Protein AF-A0A2R6BVH9-F1 (afdb_monomer_lite)

Organism: NCBI:txid1978159

Secondary structure (DSSP, 8-state):
------HHHHHHHHHHHHHHHHHHHHHTTT-HHHHHHHHHHHHHHHHHGGG-HHHHHHHHTTTSSHHHHHHHHHHHIIIIIHHHHHHHHHHHT--PPPPP----

Structure (mmCIF, N/CA/C/O backbone):
data_AF-A0A2R6BVH9-F1
#
_entry.id   AF-A0A2R6BVH9-F1
#
loop_
_atom_site.group_PDB
_atom_site.id
_atom_site.type_symbol
_atom_site.label_atom_id
_atom_site.label_alt_id
_atom_site.label_comp_id
_atom_site.label_asym_id
_atom_site.label_entity_id
_atom_site.label_seq_id
_atom_site.pdbx_PDB_ins_code
_atom_site.Cartn_x
_atom_site.Cartn_y
_atom_site.Cartn_z
_atom_site.occupancy
_atom_site.B_iso_or_equiv
_atom_site.auth_seq_id
_atom_site.auth_comp_id
_atom_site.auth_asym_id
_atom_site.auth_atom_id
_atom_site.pdbx_PDB_model_num
ATOM 1 N N . MET A 1 1 ? 16.510 4.406 -17.782 1.00 36.31 1 MET A N 1
ATOM 2 C CA . MET A 1 1 ? 17.396 5.225 -16.925 1.00 36.31 1 MET A CA 1
ATOM 3 C C . MET A 1 1 ? 16.849 5.152 -15.510 1.00 36.31 1 MET A C 1
ATOM 5 O O . MET A 1 1 ? 15.832 5.778 -15.247 1.00 36.31 1 MET A O 1
ATOM 9 N N . TYR A 1 2 ? 17.465 4.363 -14.626 1.00 46.78 2 TYR A N 1
ATOM 10 C CA . TYR A 1 2 ? 17.117 4.351 -13.200 1.00 46.78 2 TYR A CA 1
ATOM 11 C C . TYR A 1 2 ? 17.648 5.642 -12.571 1.00 46.78 2 TYR A C 1
ATOM 13 O O . TYR A 1 2 ? 18.705 5.662 -11.947 1.00 46.78 2 TYR A O 1
ATOM 21 N N . SER A 1 3 ? 16.964 6.753 -12.846 1.00 47.19 3 SER A N 1
ATOM 22 C CA . SER A 1 3 ? 17.175 7.997 -12.119 1.00 47.19 3 SER A CA 1
ATOM 23 C C . SER A 1 3 ? 16.941 7.681 -10.649 1.00 47.19 3 SER A C 1
ATOM 25 O O . SER A 1 3 ? 15.897 7.122 -10.312 1.00 47.19 3 SER A O 1
ATOM 27 N N . LEU A 1 4 ? 17.938 7.965 -9.808 1.00 51.28 4 LEU A N 1
ATOM 28 C CA . LEU A 1 4 ? 17.847 7.896 -8.355 1.00 51.28 4 LEU A CA 1
ATOM 29 C C . LEU A 1 4 ? 16.534 8.557 -7.937 1.00 51.28 4 LEU A C 1
ATOM 31 O O . LEU A 1 4 ? 16.423 9.783 -7.946 1.00 51.28 4 LEU A O 1
ATOM 35 N N . ALA A 1 5 ? 15.524 7.740 -7.626 1.00 53.44 5 ALA A N 1
ATOM 36 C CA . ALA A 1 5 ? 14.282 8.237 -7.069 1.00 53.44 5 ALA A CA 1
ATOM 37 C C . ALA A 1 5 ? 14.665 9.135 -5.886 1.00 53.44 5 ALA A C 1
ATOM 39 O O . ALA A 1 5 ? 15.523 8.720 -5.095 1.00 53.44 5 ALA A O 1
ATOM 40 N N . PRO A 1 6 ? 14.114 10.360 -5.781 1.00 57.47 6 PRO A N 1
ATOM 41 C CA . PRO A 1 6 ? 14.502 11.299 -4.740 1.00 57.47 6 PRO A CA 1
ATOM 42 C C . PRO A 1 6 ? 14.539 10.562 -3.408 1.00 57.47 6 PRO A C 1
ATOM 44 O O . PRO A 1 6 ? 13.550 9.908 -3.068 1.00 57.47 6 PRO A O 1
ATOM 47 N N . LEU A 1 7 ? 15.663 10.628 -2.683 1.00 53.34 7 LEU A N 1
ATOM 48 C CA . LEU A 1 7 ? 15.887 9.817 -1.476 1.00 53.34 7 LEU A CA 1
ATOM 49 C C . LEU A 1 7 ? 14.685 9.898 -0.516 1.00 53.34 7 LEU A C 1
ATOM 51 O O . LEU A 1 7 ? 14.306 8.906 0.087 1.00 53.34 7 LEU A O 1
ATOM 55 N N . ILE A 1 8 ? 14.045 11.072 -0.479 1.00 50.97 8 ILE A N 1
ATOM 56 C CA . ILE A 1 8 ? 12.821 11.423 0.255 1.00 50.97 8 ILE A CA 1
ATOM 57 C C . ILE A 1 8 ? 11.615 10.525 -0.085 1.00 50.97 8 ILE A C 1
ATOM 59 O O . ILE A 1 8 ? 10.854 10.157 0.803 1.00 50.97 8 ILE A O 1
ATOM 63 N N . THR A 1 9 ? 11.414 10.164 -1.354 1.00 55.91 9 THR A N 1
ATOM 64 C CA . THR A 1 9 ? 10.290 9.309 -1.787 1.00 55.91 9 THR A CA 1
ATOM 65 C C . THR A 1 9 ? 10.506 7.844 -1.427 1.00 55.91 9 THR A C 1
ATOM 67 O O . THR A 1 9 ? 9.576 7.181 -0.971 1.00 55.91 9 THR A O 1
ATOM 70 N N . VAL A 1 10 ? 11.747 7.360 -1.543 1.00 60.88 10 VAL A N 1
ATOM 71 C CA . VAL A 1 10 ? 12.116 6.003 -1.122 1.00 60.88 10 VAL A CA 1
ATOM 72 C C . VAL A 1 10 ? 12.007 5.893 0.397 1.00 60.88 10 VAL A C 1
ATOM 74 O O . VAL A 1 10 ? 11.307 5.017 0.898 1.00 60.88 10 VAL A O 1
ATOM 77 N N . THR A 1 11 ? 12.618 6.813 1.149 1.00 58.59 11 THR A N 1
ATOM 78 C CA . THR A 1 11 ? 12.545 6.809 2.619 1.00 58.59 11 THR A CA 1
ATOM 79 C C . THR A 1 11 ? 11.120 7.012 3.125 1.00 58.59 11 THR A C 1
ATOM 81 O O . THR A 1 11 ? 10.723 6.339 4.073 1.00 58.59 11 THR A O 1
ATOM 84 N N . GLY A 1 12 ? 10.314 7.847 2.464 1.00 60.47 12 GLY A N 1
ATOM 85 C CA . GLY A 1 12 ? 8.898 8.034 2.784 1.00 60.47 12 GLY A CA 1
ATOM 86 C C . GLY A 1 12 ? 8.083 6.741 2.682 1.00 60.47 12 GLY A C 1
ATOM 87 O O . GLY A 1 12 ? 7.322 6.430 3.598 1.00 60.47 12 GLY A O 1
ATOM 88 N N . GLY A 1 13 ? 8.292 5.944 1.629 1.00 64.94 13 GLY A N 1
ATOM 89 C CA . GLY A 1 13 ? 7.640 4.639 1.468 1.00 64.94 13 GLY A CA 1
ATOM 90 C C . GLY A 1 13 ? 8.002 3.650 2.581 1.00 64.94 13 GLY A C 1
ATOM 91 O O . GLY A 1 13 ? 7.112 3.035 3.173 1.00 64.94 13 GLY A O 1
ATOM 92 N N . TRP A 1 14 ? 9.289 3.556 2.935 1.00 65.62 14 TRP A N 1
ATOM 93 C CA . TRP A 1 14 ? 9.756 2.718 4.049 1.00 65.62 14 TRP A CA 1
ATOM 94 C C . TRP A 1 14 ? 9.203 3.177 5.403 1.00 65.62 14 TRP A C 1
ATOM 96 O O . TRP A 1 14 ? 8.804 2.344 6.215 1.00 65.62 14 TRP A O 1
ATOM 106 N N . VAL A 1 15 ? 9.124 4.489 5.639 1.00 66.75 15 VAL A N 1
ATOM 107 C CA . VAL A 1 15 ? 8.558 5.064 6.869 1.00 66.75 15 VAL A CA 1
ATOM 108 C C . VAL A 1 15 ? 7.063 4.764 6.978 1.00 66.75 15 VAL A C 1
ATOM 110 O O . VAL A 1 15 ? 6.607 4.351 8.043 1.00 66.75 15 VAL A O 1
ATOM 113 N N . ILE A 1 16 ? 6.301 4.904 5.889 1.00 66.69 16 ILE A N 1
ATOM 114 C CA . ILE A 1 16 ? 4.867 4.579 5.865 1.00 66.69 16 ILE A CA 1
ATOM 115 C C . ILE A 1 16 ? 4.650 3.079 6.095 1.00 66.69 16 ILE A C 1
ATOM 117 O O . ILE A 1 16 ? 3.798 2.711 6.902 1.00 66.69 16 ILE A O 1
ATOM 121 N N . ALA A 1 17 ? 5.439 2.212 5.455 1.00 67.50 17 ALA A N 1
ATOM 122 C CA . ALA A 1 17 ? 5.354 0.767 5.660 1.00 67.50 17 ALA A CA 1
ATOM 123 C C . ALA A 1 17 ? 5.700 0.369 7.108 1.00 67.50 17 ALA A C 1
ATOM 125 O O . ALA A 1 17 ? 4.961 -0.393 7.734 1.00 67.50 17 ALA A O 1
ATOM 126 N N . ALA A 1 18 ? 6.772 0.931 7.675 1.00 70.62 18 ALA A N 1
ATOM 127 C CA . ALA A 1 18 ? 7.160 0.701 9.066 1.00 70.62 18 ALA A CA 1
ATOM 128 C C . ALA A 1 18 ? 6.092 1.204 10.050 1.00 70.62 18 ALA A C 1
ATOM 130 O O . ALA A 1 18 ? 5.774 0.513 11.018 1.00 70.62 18 ALA A O 1
ATOM 131 N N . LEU A 1 19 ? 5.487 2.366 9.779 1.00 69.56 19 LEU A N 1
ATOM 132 C CA . LEU A 1 19 ? 4.354 2.887 10.543 1.00 69.56 19 LEU A CA 1
ATOM 133 C C . LEU A 1 19 ? 3.142 1.959 10.445 1.00 69.56 19 LEU A C 1
ATOM 135 O O . LEU A 1 19 ? 2.567 1.630 11.474 1.00 69.56 19 LEU A O 1
ATOM 139 N N . LEU A 1 20 ? 2.767 1.484 9.257 1.00 68.25 20 LEU A N 1
ATOM 140 C CA . LEU A 1 20 ? 1.640 0.558 9.091 1.00 68.25 20 LEU A CA 1
ATOM 141 C C . LEU A 1 20 ? 1.861 -0.752 9.864 1.00 68.25 20 LEU A C 1
ATOM 143 O O . LEU A 1 20 ? 0.948 -1.222 10.546 1.00 68.25 20 LEU A O 1
ATOM 147 N N . ILE A 1 21 ? 3.081 -1.297 9.839 1.00 73.06 21 ILE A N 1
ATOM 148 C CA . ILE A 1 21 ? 3.451 -2.482 10.626 1.00 73.06 21 ILE A CA 1
ATOM 149 C C . ILE A 1 21 ? 3.390 -2.178 12.128 1.00 73.06 21 ILE A C 1
ATOM 151 O O . ILE A 1 21 ? 2.770 -2.938 12.874 1.00 73.06 21 ILE A O 1
ATOM 155 N N . ALA A 1 22 ? 3.959 -1.061 12.585 1.00 69.69 22 ALA A N 1
ATOM 156 C CA . ALA A 1 22 ? 3.917 -0.671 13.993 1.00 69.69 22 ALA A CA 1
ATOM 157 C C . ALA A 1 22 ? 2.473 -0.451 14.479 1.00 69.69 22 ALA A C 1
ATOM 159 O O . ALA A 1 22 ? 2.077 -0.967 15.526 1.00 69.69 22 ALA A O 1
ATOM 160 N N . LEU A 1 23 ? 1.646 0.250 13.697 1.00 63.28 23 LEU A N 1
ATOM 161 C CA . LEU A 1 23 ? 0.242 0.491 14.021 1.00 63.28 23 LEU A CA 1
ATOM 162 C C . LEU A 1 23 ? -0.593 -0.795 13.991 1.00 63.28 23 LEU A C 1
ATOM 164 O O . LEU A 1 23 ? -1.521 -0.907 14.794 1.00 63.28 23 LEU A O 1
ATOM 168 N N . SER A 1 24 ? -0.246 -1.793 13.169 1.00 65.00 24 SER A N 1
ATOM 169 C CA . SER A 1 24 ? -0.931 -3.097 13.162 1.00 65.00 24 SE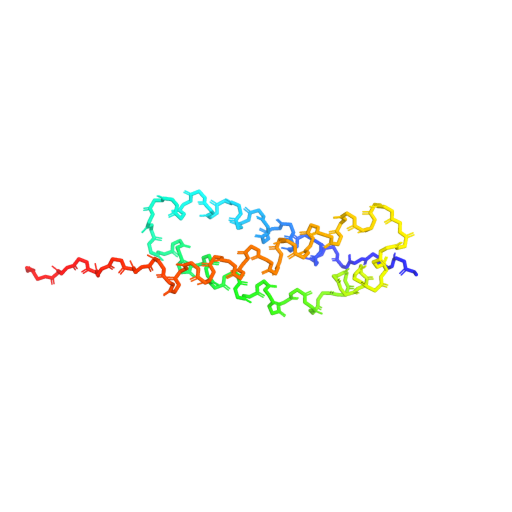R A CA 1
ATOM 170 C C . SER A 1 24 ? -0.924 -3.780 14.541 1.00 65.00 24 SER A C 1
ATOM 172 O O . SER A 1 24 ? -1.925 -4.379 14.946 1.00 65.00 24 SER A O 1
ATOM 174 N N . VAL A 1 25 ? 0.144 -3.597 15.328 1.00 65.19 25 VAL A N 1
ATOM 175 C CA . VAL A 1 25 ? 0.247 -4.118 16.701 1.00 65.19 25 VAL A CA 1
ATOM 176 C C . VAL A 1 25 ? -0.728 -3.394 17.639 1.00 65.19 25 VAL A C 1
ATOM 178 O O . VAL A 1 25 ? -1.365 -4.018 18.492 1.00 65.19 25 VAL A O 1
ATOM 181 N N . TYR A 1 26 ? -0.906 -2.083 17.457 1.00 58.62 26 TYR A N 1
ATOM 182 C CA . TYR A 1 26 ? -1.805 -1.258 18.272 1.00 58.62 26 TYR A CA 1
ATOM 183 C C . TYR A 1 26 ? -3.279 -1.372 17.872 1.00 58.62 26 TYR A C 1
ATOM 185 O O . TYR A 1 26 ? -4.152 -1.236 18.734 1.00 58.62 26 TYR A O 1
ATOM 193 N N . VAL A 1 27 ? -3.577 -1.693 16.609 1.00 59.16 27 VAL A N 1
ATOM 194 C CA . VAL A 1 27 ? -4.932 -2.051 16.155 1.00 59.16 27 VAL A CA 1
ATOM 195 C C . VAL A 1 27 ? -5.464 -3.243 16.952 1.00 59.16 27 VAL A C 1
ATOM 197 O O . VAL A 1 27 ? -6.636 -3.255 17.329 1.00 59.16 27 VAL A O 1
ATOM 200 N N . ARG A 1 28 ? -4.596 -4.198 17.317 1.00 61.88 28 ARG A N 1
ATOM 201 C CA . ARG A 1 28 ? -4.968 -5.364 18.134 1.00 61.88 28 ARG A CA 1
ATOM 202 C C . ARG A 1 28 ? -5.479 -4.995 19.535 1.00 61.88 28 ARG A C 1
ATOM 204 O O . ARG A 1 28 ? -6.215 -5.773 20.128 1.00 61.88 28 ARG A O 1
ATOM 211 N N . ARG A 1 29 ? -5.141 -3.803 20.049 1.00 64.38 29 ARG A N 1
ATOM 212 C CA . ARG A 1 29 ? -5.644 -3.269 21.332 1.00 64.38 29 ARG A CA 1
ATOM 213 C C . ARG A 1 29 ? -6.934 -2.446 21.195 1.00 64.38 29 ARG A C 1
ATOM 215 O O . ARG A 1 29 ? -7.341 -1.811 22.162 1.00 64.38 29 ARG A O 1
ATOM 222 N N . ALA A 1 30 ? -7.559 -2.418 20.014 1.00 62.72 30 ALA A N 1
ATOM 223 C CA . ALA A 1 30 ? -8.804 -1.693 19.731 1.00 6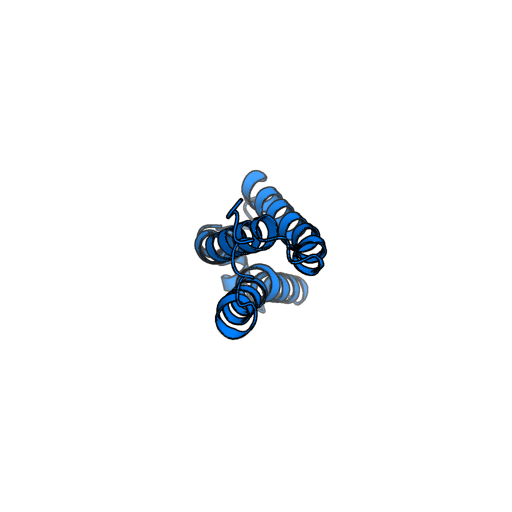2.72 30 ALA A CA 1
ATOM 224 C C . ALA A 1 30 ? -8.782 -0.189 20.091 1.00 62.72 30 ALA A C 1
ATOM 226 O O . ALA A 1 30 ? -9.831 0.430 20.293 1.00 62.72 30 ALA A O 1
ATOM 227 N N . ASN A 1 31 ? -7.599 0.434 20.147 1.00 68.88 31 ASN A N 1
ATOM 228 C CA . ASN A 1 31 ? -7.496 1.868 20.390 1.00 68.88 31 ASN A CA 1
ATOM 229 C C . ASN A 1 31 ? -8.050 2.628 19.174 1.00 68.88 31 ASN A C 1
ATOM 231 O O . ASN A 1 31 ? -7.501 2.552 18.074 1.00 68.88 31 ASN A O 1
ATOM 235 N N . ARG A 1 32 ? -9.134 3.386 19.377 1.00 70.38 32 ARG A N 1
ATOM 236 C CA . ARG A 1 32 ? -9.828 4.122 18.306 1.00 70.38 32 ARG A CA 1
ATOM 237 C C . ARG A 1 32 ? -8.924 5.103 17.582 1.00 70.38 32 ARG A C 1
ATOM 239 O O . ARG A 1 32 ? -9.065 5.271 16.376 1.00 70.38 32 ARG A O 1
ATOM 246 N N . VAL A 1 33 ? -7.994 5.722 18.306 1.00 73.62 33 VAL A N 1
ATOM 247 C CA . VAL A 1 33 ? -7.033 6.660 17.724 1.00 73.62 33 VAL A CA 1
ATOM 248 C C . VAL A 1 33 ? -6.117 5.919 16.752 1.00 73.62 33 VAL A C 1
ATOM 250 O O . VAL A 1 33 ? -5.981 6.339 15.608 1.00 73.62 33 VAL A O 1
ATOM 253 N N . ALA A 1 34 ? -5.588 4.758 17.149 1.00 70.38 34 ALA A N 1
ATOM 254 C CA . ALA A 1 34 ? -4.748 3.932 16.283 1.00 70.38 34 ALA A CA 1
ATOM 255 C C . ALA A 1 34 ? -5.511 3.437 15.044 1.00 70.38 34 ALA A C 1
ATOM 257 O O . ALA A 1 34 ? -4.979 3.495 13.939 1.00 70.38 34 ALA A O 1
ATOM 258 N N . VAL A 1 35 ? -6.773 3.019 15.195 1.00 75.62 35 VAL A N 1
ATOM 259 C CA . VAL A 1 35 ? -7.618 2.600 14.060 1.00 75.62 35 VAL A CA 1
ATOM 260 C C . VAL A 1 35 ? -7.880 3.768 13.102 1.00 75.62 35 VAL A C 1
ATOM 262 O O . VAL A 1 35 ? -7.749 3.605 11.887 1.00 75.62 35 VAL A O 1
ATOM 265 N N . ASN A 1 36 ? -8.201 4.954 13.627 1.00 81.00 36 ASN A N 1
ATOM 266 C CA . ASN A 1 36 ? -8.432 6.155 12.823 1.00 81.00 36 ASN A CA 1
ATOM 267 C C . ASN A 1 36 ? -7.182 6.568 12.044 1.00 81.00 36 ASN A C 1
ATOM 269 O O . ASN A 1 36 ? -7.263 6.747 10.829 1.00 81.00 36 ASN A O 1
ATOM 273 N N . ILE A 1 37 ? -6.036 6.649 12.723 1.00 80.06 37 ILE A N 1
ATOM 274 C CA . ILE A 1 37 ? -4.754 7.017 12.115 1.00 80.06 37 ILE A CA 1
ATOM 275 C C . ILE A 1 37 ? -4.342 5.984 11.062 1.00 80.06 37 ILE A C 1
ATOM 277 O O . ILE A 1 37 ? -4.002 6.370 9.949 1.00 80.06 37 ILE A O 1
ATOM 281 N N . SER A 1 38 ? -4.460 4.684 11.355 1.00 76.25 38 SER A N 1
ATOM 282 C CA . SER A 1 38 ? -4.153 3.614 10.387 1.00 76.25 38 SER A CA 1
ATOM 283 C C . SER A 1 38 ? -5.019 3.704 9.135 1.00 76.25 38 SER A C 1
ATOM 285 O O . SER A 1 38 ? -4.554 3.438 8.034 1.00 76.25 38 SER A O 1
ATOM 287 N N . THR A 1 39 ? -6.285 4.098 9.288 1.00 81.19 39 T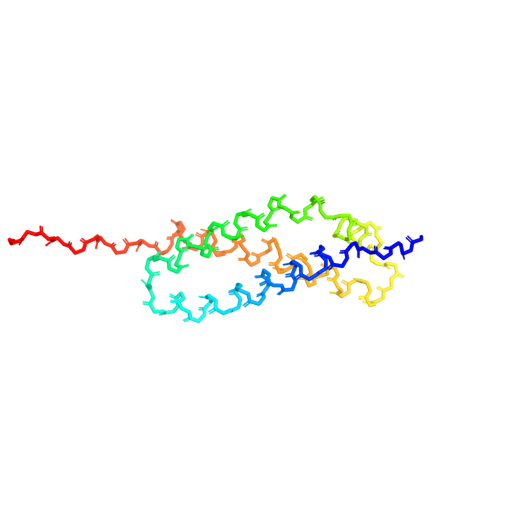HR A N 1
ATOM 288 C CA . THR A 1 39 ? -7.203 4.225 8.148 1.00 81.19 39 THR A CA 1
ATOM 289 C C . THR A 1 39 ? -6.861 5.439 7.302 1.00 81.19 39 THR A C 1
ATOM 291 O O . THR A 1 39 ? -6.828 5.327 6.083 1.00 81.19 39 THR A O 1
ATOM 294 N N . LEU A 1 40 ? -6.585 6.583 7.937 1.00 84.06 40 LEU A N 1
ATOM 295 C CA . LEU A 1 40 ? -6.149 7.789 7.233 1.00 84.06 40 LEU A CA 1
ATOM 296 C C . LEU A 1 40 ? -4.844 7.531 6.481 1.00 84.06 40 LEU A C 1
ATOM 298 O O . LEU A 1 40 ? -4.761 7.843 5.299 1.00 84.06 40 LEU A O 1
ATOM 302 N N . LEU A 1 41 ? -3.869 6.897 7.136 1.00 79.94 41 LEU A N 1
ATOM 303 C CA . LEU A 1 41 ? -2.616 6.481 6.510 1.00 79.94 41 LEU A CA 1
ATOM 304 C C . LEU A 1 41 ? -2.855 5.508 5.355 1.00 79.94 41 LEU A C 1
ATOM 306 O O . LEU A 1 41 ? -2.238 5.669 4.312 1.00 79.94 41 LEU A O 1
ATOM 310 N N . GLY A 1 42 ? -3.761 4.541 5.508 1.00 82.19 42 GLY A N 1
ATOM 311 C CA . GLY A 1 42 ? -4.103 3.596 4.446 1.00 82.19 42 GLY A CA 1
ATOM 312 C C . GLY A 1 42 ? -4.723 4.273 3.220 1.00 82.19 42 GLY A C 1
ATOM 313 O O . GLY A 1 42 ? -4.301 4.011 2.098 1.00 82.19 42 GLY A O 1
ATOM 314 N N . ILE A 1 43 ? -5.672 5.192 3.425 1.00 84.50 43 ILE A N 1
ATOM 315 C CA . ILE A 1 43 ? -6.270 5.982 2.337 1.00 84.50 43 ILE A CA 1
ATOM 316 C C . ILE A 1 43 ? -5.200 6.842 1.663 1.00 84.50 43 ILE A C 1
ATOM 318 O O . ILE A 1 43 ? -5.097 6.861 0.437 1.00 84.50 43 ILE A O 1
ATOM 322 N N . LEU A 1 44 ? -4.383 7.529 2.463 1.00 81.44 44 LEU A N 1
ATOM 323 C CA . LEU A 1 44 ? -3.333 8.395 1.949 1.00 81.44 44 LEU A CA 1
ATOM 324 C C . LEU A 1 44 ? -2.310 7.589 1.145 1.00 81.44 44 LEU A C 1
ATOM 326 O O . LEU A 1 44 ? -1.918 8.027 0.076 1.00 81.44 44 LEU A O 1
ATOM 330 N N . SER A 1 45 ? -1.953 6.394 1.613 1.00 79.25 45 SER A N 1
ATOM 331 C CA . SER A 1 45 ? -1.043 5.463 0.944 1.00 79.25 45 SER A CA 1
ATOM 332 C C . SER A 1 45 ? -1.540 5.065 -0.451 1.00 79.25 45 SER A C 1
ATOM 334 O O . SER A 1 45 ? -0.767 5.129 -1.404 1.00 79.25 45 SER A O 1
ATOM 336 N N . ILE A 1 46 ? -2.834 4.758 -0.607 1.00 82.69 46 ILE A N 1
ATOM 337 C CA . ILE A 1 46 ? -3.430 4.429 -1.915 1.00 82.69 46 ILE A CA 1
ATOM 338 C C . ILE A 1 46 ? -3.366 5.630 -2.873 1.00 82.69 46 ILE A C 1
ATOM 340 O O . ILE A 1 46 ? -3.041 5.464 -4.047 1.00 82.69 46 ILE A O 1
ATOM 344 N N . ILE A 1 47 ? -3.669 6.836 -2.381 1.00 83.50 47 ILE A N 1
ATOM 345 C CA . ILE A 1 47 ? -3.727 8.056 -3.205 1.00 83.50 47 ILE A CA 1
ATOM 346 C C . ILE A 1 47 ? -2.326 8.543 -3.587 1.00 83.50 47 ILE A C 1
ATOM 348 O O . ILE A 1 47 ? -2.114 8.993 -4.711 1.00 83.50 47 ILE A O 1
ATOM 352 N N . THR A 1 48 ? -1.364 8.471 -2.666 1.00 78.56 48 THR A N 1
ATOM 353 C CA . THR A 1 48 ? -0.009 8.989 -2.892 1.00 78.56 48 THR A CA 1
ATOM 354 C C . THR A 1 48 ? 0.891 8.002 -3.620 1.00 78.56 48 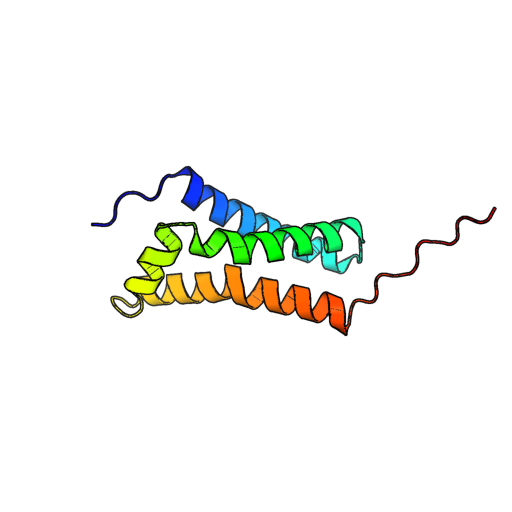THR A C 1
ATOM 356 O O . THR A 1 48 ? 1.803 8.441 -4.314 1.00 78.56 48 THR A O 1
ATOM 359 N N . SER A 1 49 ? 0.622 6.695 -3.537 1.00 76.00 49 SER A N 1
ATOM 360 C CA . SER A 1 49 ? 1.397 5.662 -4.234 1.00 76.00 49 SER A CA 1
ATOM 361 C C . SER A 1 49 ? 1.579 5.925 -5.744 1.00 76.00 49 SER A C 1
ATOM 363 O O . SER A 1 49 ? 2.724 5.931 -6.191 1.00 76.00 49 SER A O 1
ATOM 365 N N . PRO A 1 50 ? 0.536 6.226 -6.547 1.00 75.56 50 PRO A N 1
ATOM 366 C CA . PRO A 1 50 ? 0.705 6.506 -7.978 1.00 75.56 50 PRO A CA 1
ATOM 367 C C . PRO A 1 50 ? 1.358 7.866 -8.282 1.00 75.56 50 PRO A C 1
ATOM 369 O O . PRO A 1 50 ? 1.786 8.093 -9.410 1.00 75.56 50 PRO A O 1
ATOM 372 N N . LEU A 1 51 ? 1.457 8.775 -7.304 1.00 76.75 51 LEU A N 1
ATOM 373 C CA . LEU A 1 51 ? 2.155 10.058 -7.467 1.00 76.75 51 LEU A CA 1
ATOM 374 C C . LEU A 1 51 ? 3.678 9.909 -7.349 1.00 76.75 51 LEU A C 1
ATOM 376 O O . LEU A 1 51 ? 4.409 10.856 -7.636 1.00 76.75 51 LEU A O 1
ATOM 380 N N . ILE A 1 52 ? 4.166 8.741 -6.920 1.00 72.62 52 ILE A N 1
ATOM 381 C CA . ILE A 1 52 ? 5.591 8.466 -6.762 1.00 72.62 52 ILE A CA 1
ATOM 382 C C . ILE A 1 52 ? 6.129 7.887 -8.082 1.00 72.62 52 ILE A C 1
ATOM 384 O O . ILE A 1 52 ? 5.760 6.771 -8.449 1.00 72.62 52 ILE A O 1
ATOM 388 N N . PRO A 1 53 ? 7.056 8.576 -8.778 1.00 70.88 53 PRO A N 1
ATOM 389 C CA . PRO A 1 53 ? 7.609 8.099 -10.049 1.00 70.88 53 PRO A CA 1
ATOM 390 C C . PRO A 1 53 ? 8.307 6.741 -9.942 1.00 70.88 53 PRO A C 1
ATOM 392 O O . PRO A 1 53 ? 8.342 5.982 -10.901 1.00 70.88 53 PRO A O 1
ATOM 395 N N . ALA A 1 54 ? 8.858 6.421 -8.767 1.00 69.50 54 ALA A N 1
ATOM 396 C CA . ALA A 1 54 ? 9.457 5.117 -8.506 1.00 69.50 54 ALA A CA 1
ATOM 397 C C . ALA A 1 54 ? 8.414 3.992 -8.528 1.00 69.50 54 ALA A C 1
ATOM 399 O O . ALA A 1 54 ? 8.692 2.916 -9.037 1.00 69.50 54 ALA A O 1
ATOM 400 N N . HIS A 1 55 ? 7.211 4.255 -8.013 1.00 72.12 55 HIS A N 1
ATOM 401 C CA . HIS A 1 55 ? 6.123 3.286 -7.974 1.00 72.12 55 HIS A CA 1
ATOM 402 C C . HIS A 1 55 ? 5.525 3.071 -9.363 1.00 72.12 55 HIS A C 1
ATOM 404 O O . HIS A 1 55 ? 5.240 1.939 -9.738 1.00 72.12 55 HIS A O 1
ATOM 410 N N . THR A 1 56 ? 5.349 4.139 -10.142 1.00 71.12 56 THR A N 1
ATOM 411 C CA . THR A 1 56 ? 4.822 4.040 -11.510 1.00 71.12 56 THR A CA 1
ATOM 412 C C . THR A 1 56 ? 5.856 3.504 -12.495 1.00 71.12 56 THR A C 1
ATOM 414 O O . THR A 1 56 ? 5.502 2.706 -13.356 1.00 71.12 56 THR A O 1
ATOM 417 N N . GLY A 1 57 ? 7.129 3.876 -12.346 1.00 68.25 57 GLY A N 1
ATOM 418 C CA . GLY A 1 57 ? 8.230 3.345 -13.150 1.00 68.25 57 GLY A CA 1
ATOM 419 C C . GLY A 1 57 ? 8.449 1.850 -12.932 1.00 68.25 57 GLY A C 1
ATOM 420 O O . GLY A 1 57 ? 8.613 1.121 -13.902 1.00 68.25 57 GLY A O 1
ATOM 421 N N . ALA A 1 58 ? 8.372 1.380 -11.684 1.00 68.31 58 ALA A N 1
ATOM 422 C CA . ALA A 1 58 ? 8.503 -0.042 -11.381 1.00 68.31 58 ALA A CA 1
ATOM 423 C C . ALA A 1 58 ? 7.332 -0.861 -11.967 1.00 68.31 58 ALA A C 1
ATOM 425 O O . ALA A 1 58 ? 7.576 -1.832 -12.675 1.00 68.31 58 ALA A O 1
ATOM 426 N N . LEU A 1 59 ? 6.080 -0.379 -11.851 1.00 70.19 59 LEU A N 1
ATOM 427 C CA . LEU A 1 59 ? 4.926 -1.021 -12.505 1.00 70.19 59 LEU A CA 1
ATOM 428 C C . LEU A 1 59 ? 5.035 -1.085 -14.038 1.00 70.19 59 LEU A C 1
ATOM 430 O O . LEU A 1 59 ? 4.531 -2.030 -14.641 1.00 70.19 59 LEU A O 1
ATOM 434 N N . LEU A 1 60 ? 5.638 -0.080 -14.679 1.00 75.50 60 LEU A N 1
ATOM 435 C CA . LEU A 1 60 ? 5.852 -0.083 -16.131 1.00 75.50 60 LEU A CA 1
ATOM 436 C C . LEU A 1 60 ? 6.911 -1.108 -16.555 1.00 75.50 60 LEU A C 1
ATOM 438 O O . LEU A 1 60 ? 6.802 -1.681 -17.637 1.00 75.50 60 LEU A O 1
ATOM 442 N N . ASP A 1 61 ? 7.883 -1.373 -15.684 1.00 74.00 61 ASP A N 1
ATOM 443 C CA . ASP A 1 61 ? 8.923 -2.386 -15.868 1.00 74.00 61 ASP A CA 1
ATOM 444 C C . ASP A 1 61 ? 8.517 -3.761 -15.288 1.00 74.00 61 ASP A C 1
ATOM 446 O O . ASP A 1 61 ? 9.358 -4.664 -15.172 1.00 74.00 61 ASP A O 1
ATOM 450 N N . PHE A 1 62 ? 7.238 -3.961 -14.946 1.00 77.19 62 PHE A N 1
ATOM 451 C CA . PHE A 1 62 ? 6.739 -5.216 -14.382 1.00 77.19 62 PHE A CA 1
ATOM 452 C C . PHE A 1 62 ? 7.020 -6.397 -15.320 1.00 77.19 62 PHE A C 1
ATOM 454 O O . PHE A 1 62 ? 6.693 -6.372 -16.506 1.00 77.19 62 PHE A O 1
ATOM 461 N N . GLY A 1 63 ? 7.621 -7.465 -14.792 1.00 74.12 63 GLY A N 1
ATOM 462 C CA . GLY A 1 63 ? 7.983 -8.645 -15.585 1.00 74.12 63 GLY A CA 1
ATOM 463 C C . GLY A 1 63 ? 9.303 -8.527 -16.356 1.00 74.12 63 GLY A C 1
ATOM 464 O O . GLY A 1 63 ? 9.733 -9.513 -16.951 1.00 74.12 63 GLY A O 1
ATOM 465 N N . SER A 1 64 ? 9.991 -7.378 -16.312 1.00 80.56 64 SER A N 1
ATOM 466 C CA . SER A 1 64 ? 11.296 -7.199 -16.973 1.00 80.56 64 SER A CA 1
ATOM 467 C C . SER A 1 64 ? 12.397 -8.068 -16.354 1.00 80.56 64 SER A C 1
ATOM 469 O O . SER A 1 64 ? 13.218 -8.652 -17.060 1.00 80.56 64 SER A O 1
ATOM 471 N N . THR A 1 65 ? 12.413 -8.189 -15.023 1.00 79.31 65 THR A N 1
ATOM 472 C CA . THR A 1 65 ? 13.309 -9.093 -14.292 1.00 79.31 65 THR A CA 1
ATOM 473 C C . THR A 1 65 ? 12.608 -9.701 -13.073 1.00 79.31 65 THR A C 1
ATOM 475 O O . THR A 1 65 ? 11.704 -9.075 -12.505 1.00 79.31 65 THR A O 1
ATOM 478 N N . PRO A 1 66 ? 13.045 -10.882 -12.588 1.00 76.62 66 PRO A N 1
ATOM 479 C CA . PRO A 1 66 ? 12.464 -11.507 -11.397 1.00 76.62 66 PRO A CA 1
ATOM 480 C C . PRO A 1 66 ? 12.545 -10.619 -10.148 1.00 76.62 66 PRO A C 1
ATOM 482 O O . PRO A 1 66 ? 11.636 -10.618 -9.323 1.00 76.62 66 PRO A O 1
ATOM 485 N N . LYS A 1 67 ? 13.627 -9.836 -10.016 1.00 68.94 67 LYS A N 1
ATOM 486 C CA . LYS A 1 67 ? 13.826 -8.919 -8.885 1.00 68.94 67 LYS A CA 1
ATOM 487 C C . LYS A 1 67 ? 12.833 -7.756 -8.904 1.00 68.94 67 LYS A C 1
ATOM 489 O O . LYS A 1 67 ? 12.268 -7.449 -7.861 1.00 68.94 67 LYS A O 1
ATOM 494 N N . ILE A 1 68 ? 12.622 -7.140 -10.068 1.00 68.81 68 ILE A N 1
ATOM 495 C CA . ILE A 1 68 ? 11.689 -6.012 -10.232 1.00 68.81 68 ILE A CA 1
ATOM 496 C C . ILE A 1 68 ? 10.253 -6.495 -10.015 1.00 68.81 68 ILE A C 1
ATOM 498 O O . ILE A 1 68 ? 9.545 -5.943 -9.185 1.00 68.81 68 ILE A O 1
ATOM 502 N N . THR A 1 69 ? 9.898 -7.638 -10.605 1.00 75.25 69 THR A N 1
ATOM 503 C CA . THR A 1 69 ? 8.578 -8.273 -10.436 1.00 75.25 69 THR A CA 1
ATOM 504 C C . THR A 1 69 ? 8.245 -8.560 -8.969 1.00 75.25 69 THR A C 1
ATOM 506 O O . THR A 1 69 ? 7.116 -8.343 -8.528 1.00 75.25 69 THR A O 1
ATOM 509 N N . LEU A 1 70 ? 9.220 -9.045 -8.188 1.00 73.25 70 LEU A N 1
ATOM 510 C CA . LEU A 1 70 ? 9.028 -9.271 -6.755 1.00 73.25 70 LEU A CA 1
ATOM 511 C C . LEU A 1 70 ? 8.816 -7.949 -6.004 1.00 73.25 70 LEU A C 1
ATOM 513 O O . LEU A 1 70 ? 7.932 -7.872 -5.152 1.00 73.25 70 LEU A O 1
ATOM 517 N N . LEU A 1 71 ? 9.604 -6.918 -6.325 1.00 71.25 71 LEU A N 1
ATOM 518 C CA . LEU A 1 71 ? 9.450 -5.586 -5.737 1.00 71.25 71 LEU A CA 1
ATOM 519 C C . LEU A 1 71 ? 8.059 -5.004 -6.020 1.00 71.25 71 LEU A C 1
ATOM 521 O O . LEU A 1 71 ? 7.406 -4.515 -5.099 1.00 71.25 71 LEU A O 1
ATOM 525 N N . ASP A 1 72 ? 7.583 -5.125 -7.256 1.00 74.50 72 ASP A N 1
ATOM 526 C CA . ASP A 1 72 ? 6.265 -4.643 -7.666 1.00 74.50 72 ASP A CA 1
ATOM 527 C C . ASP A 1 72 ? 5.134 -5.399 -6.975 1.00 74.50 72 ASP A C 1
ATOM 529 O O . ASP A 1 72 ? 4.169 -4.794 -6.506 1.00 74.50 72 ASP A O 1
ATOM 533 N N . ALA A 1 73 ? 5.254 -6.724 -6.853 1.00 78.50 73 ALA A N 1
ATOM 534 C CA . ALA A 1 73 ? 4.282 -7.526 -6.120 1.00 78.50 73 ALA A CA 1
ATOM 535 C C . ALA A 1 73 ? 4.191 -7.072 -4.654 1.00 78.50 73 ALA A C 1
ATOM 537 O O . ALA A 1 73 ? 3.088 -6.908 -4.128 1.00 78.50 73 ALA A O 1
ATOM 538 N N . LEU A 1 74 ? 5.334 -6.805 -4.010 1.00 77.19 74 LEU A N 1
ATOM 539 C CA . LEU A 1 74 ? 5.380 -6.254 -2.653 1.00 77.19 74 LEU A CA 1
ATOM 540 C C . LEU A 1 74 ? 4.769 -4.851 -2.582 1.00 77.19 74 LEU A C 1
ATOM 542 O O . LEU A 1 74 ? 4.058 -4.551 -1.623 1.00 77.19 74 LEU A O 1
ATOM 546 N N . GLN A 1 75 ? 5.001 -4.006 -3.58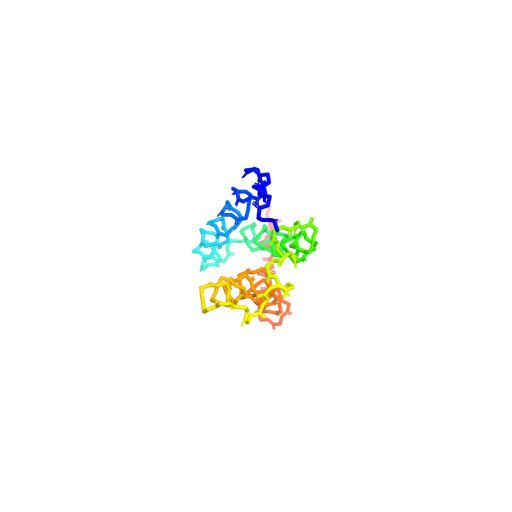5 1.00 78.31 75 GLN A N 1
ATOM 547 C CA . GLN A 1 75 ? 4.416 -2.671 -3.656 1.00 78.31 75 GLN A CA 1
ATOM 548 C C . GLN A 1 75 ? 2.887 -2.733 -3.776 1.00 78.31 75 GLN A C 1
ATOM 550 O O . GLN A 1 75 ? 2.177 -2.057 -3.029 1.00 78.31 75 GLN A O 1
ATOM 555 N N . ILE A 1 76 ? 2.362 -3.578 -4.666 1.00 81.81 76 ILE A N 1
ATOM 556 C CA . ILE A 1 76 ? 0.918 -3.790 -4.820 1.00 81.81 76 ILE A CA 1
ATOM 557 C C . ILE A 1 76 ? 0.324 -4.283 -3.499 1.00 81.81 76 ILE A C 1
ATOM 559 O O . ILE A 1 76 ? -0.693 -3.762 -3.029 1.00 81.81 76 ILE A O 1
ATOM 563 N N . LEU A 1 77 ? 0.984 -5.243 -2.851 1.00 79.75 77 LEU A N 1
ATOM 564 C CA . LEU A 1 77 ? 0.509 -5.782 -1.585 1.00 79.75 77 LEU A CA 1
ATOM 565 C C . LEU A 1 77 ? 0.506 -4.718 -0.477 1.00 79.75 77 LEU A C 1
ATOM 567 O O . LEU A 1 77 ? -0.508 -4.536 0.197 1.00 79.75 77 LEU A O 1
ATOM 571 N N . GLY A 1 78 ? 1.617 -3.999 -0.315 1.00 74.69 78 GLY A N 1
ATOM 572 C CA . GLY A 1 78 ? 1.848 -3.033 0.760 1.00 74.69 78 GLY A CA 1
ATOM 573 C C . GLY A 1 78 ? 1.034 -1.746 0.648 1.00 74.69 78 GLY A C 1
ATOM 574 O O . GLY A 1 78 ? 0.541 -1.257 1.663 1.00 74.69 78 GLY A O 1
ATOM 575 N N . PHE A 1 79 ? 0.866 -1.217 -0.565 1.00 78.62 79 PHE A N 1
ATOM 576 C CA . PHE A 1 79 ? 0.264 0.104 -0.792 1.00 78.62 79 PHE A CA 1
ATOM 577 C C . PHE A 1 79 ? -1.174 0.048 -1.321 1.00 78.62 79 PHE A C 1
ATOM 579 O O . PHE A 1 79 ? -1.892 1.039 -1.214 1.00 78.62 79 PHE A O 1
ATOM 586 N N . TYR A 1 80 ? -1.626 -1.098 -1.844 1.00 82.00 80 TYR A N 1
ATOM 587 C CA . TYR A 1 80 ? -2.987 -1.245 -2.370 1.00 82.00 80 TYR A CA 1
ATOM 588 C C . TYR A 1 80 ? -3.779 -2.321 -1.633 1.00 82.00 80 TYR A C 1
ATOM 590 O O . TYR A 1 80 ? -4.828 -2.015 -1.063 1.00 82.00 80 TYR A O 1
ATOM 598 N N . VAL A 1 81 ? -3.292 -3.565 -1.590 1.00 82.69 81 VAL A N 1
ATOM 599 C CA . VAL A 1 81 ? -4.073 -4.692 -1.047 1.00 82.69 81 VAL A CA 1
ATOM 600 C C . VAL A 1 81 ? -4.271 -4.561 0.461 1.00 82.69 81 VAL A C 1
ATOM 602 O O . VAL A 1 81 ? -5.412 -4.549 0.922 1.00 82.69 81 VAL A O 1
ATOM 605 N N . PHE A 1 82 ? -3.197 -4.414 1.240 1.00 80.69 82 PHE A N 1
ATOM 606 C CA . PHE A 1 82 ? -3.298 -4.310 2.698 1.00 80.69 82 PHE A CA 1
ATOM 607 C C . PHE A 1 82 ? -4.128 -3.103 3.164 1.00 80.69 82 PHE A C 1
ATOM 609 O O . PHE A 1 82 ? -5.044 -3.308 3.968 1.00 80.69 82 PHE A O 1
ATOM 616 N N . PRO A 1 83 ? -3.896 -1.872 2.663 1.00 81.31 83 PRO A N 1
ATOM 617 C CA . PRO A 1 83 ? -4.713 -0.720 3.029 1.00 81.31 83 PRO A CA 1
ATOM 618 C C . PRO A 1 83 ? -6.189 -0.916 2.683 1.00 81.31 83 PRO A C 1
ATOM 620 O O . PRO A 1 83 ? -7.054 -0.650 3.518 1.00 81.31 83 PRO A O 1
ATOM 623 N N . THR A 1 84 ? -6.486 -1.454 1.497 1.00 82.44 84 THR A N 1
ATOM 624 C CA . THR A 1 84 ? -7.866 -1.702 1.060 1.00 82.44 84 THR A CA 1
ATOM 625 C C . THR A 1 84 ? -8.555 -2.728 1.952 1.00 82.44 84 THR A C 1
ATOM 627 O O . THR A 1 84 ? -9.653 -2.471 2.443 1.00 82.44 84 THR A O 1
ATOM 630 N N . VAL A 1 85 ? -7.906 -3.863 2.230 1.00 83.94 85 VAL A N 1
ATOM 631 C CA . VAL A 1 85 ? -8.456 -4.897 3.121 1.00 83.94 85 VAL A CA 1
ATOM 632 C C . VAL A 1 85 ? -8.707 -4.331 4.518 1.00 83.94 85 VAL A C 1
ATOM 634 O O . VAL A 1 85 ? -9.765 -4.579 5.097 1.00 83.94 85 VAL A O 1
ATOM 637 N N . PHE A 1 86 ? -7.782 -3.532 5.052 1.00 81.25 86 PHE A N 1
ATOM 638 C CA . PHE A 1 86 ? -7.954 -2.895 6.355 1.00 81.25 86 PHE A CA 1
ATOM 639 C C . PHE A 1 86 ? -9.151 -1.934 6.380 1.00 81.25 86 PHE A C 1
ATOM 641 O O . PHE A 1 86 ? -9.970 -1.993 7.300 1.00 81.25 86 PHE A O 1
ATOM 648 N N . ILE A 1 87 ? -9.289 -1.088 5.358 1.00 83.19 87 ILE A N 1
ATOM 649 C CA . ILE A 1 87 ? -10.417 -0.160 5.213 1.00 83.19 87 ILE A CA 1
ATOM 650 C C . ILE A 1 87 ? -11.737 -0.939 5.124 1.00 83.19 87 ILE A C 1
ATOM 652 O O . ILE A 1 87 ? -12.678 -0.645 5.862 1.00 83.19 87 ILE A O 1
ATOM 656 N N . VAL A 1 88 ? -11.804 -1.977 4.288 1.00 83.94 88 VAL A N 1
ATOM 657 C CA . VAL A 1 88 ? -13.000 -2.821 4.142 1.00 83.94 88 VAL A CA 1
ATOM 658 C C . VAL A 1 88 ? -13.356 -3.500 5.464 1.00 83.94 88 VAL A C 1
ATOM 660 O O . VAL A 1 88 ? -14.509 -3.442 5.892 1.00 83.94 88 VAL A O 1
ATOM 663 N N . LEU A 1 89 ? -12.388 -4.100 6.160 1.00 80.94 89 LEU A N 1
ATOM 664 C CA . LEU A 1 89 ? -12.612 -4.716 7.473 1.00 80.94 89 LEU A CA 1
ATOM 665 C C . LEU A 1 89 ? -13.067 -3.696 8.516 1.00 80.94 89 LEU A C 1
ATOM 667 O O . LEU A 1 89 ? -13.913 -4.016 9.358 1.00 80.94 89 LEU A O 1
ATOM 671 N N . ARG A 1 90 ? -12.562 -2.461 8.441 1.00 78.00 90 ARG A N 1
ATOM 672 C CA . ARG A 1 90 ? -13.023 -1.378 9.302 1.00 78.00 90 ARG A CA 1
ATOM 673 C C . ARG A 1 90 ? -14.513 -1.107 9.116 1.00 78.00 90 ARG A C 1
ATOM 675 O O . ARG A 1 90 ? -15.234 -1.045 10.105 1.00 78.00 90 ARG A O 1
ATOM 682 N N . PHE A 1 91 ? -14.972 -0.971 7.877 1.00 80.38 91 PHE A N 1
ATOM 683 C CA . PHE A 1 91 ? -16.374 -0.653 7.595 1.00 80.38 91 PHE A CA 1
ATOM 684 C C . PHE A 1 91 ? -17.324 -1.851 7.733 1.00 80.38 91 PHE A C 1
ATOM 686 O O . PHE A 1 91 ? -18.504 -1.656 8.009 1.00 80.38 91 PHE A O 1
ATOM 693 N N . THR A 1 92 ? -16.827 -3.082 7.586 1.00 80.69 92 THR A N 1
ATOM 694 C CA . THR A 1 92 ? -17.665 -4.295 7.616 1.00 80.69 92 THR A CA 1
ATOM 695 C C . THR A 1 92 ? -17.702 -5.002 8.969 1.00 80.69 92 THR A C 1
ATOM 697 O O . THR A 1 92 ? -18.730 -5.580 9.317 1.00 80.69 92 THR A O 1
ATOM 700 N N . LYS A 1 93 ? -16.608 -4.992 9.743 1.00 67.00 93 LYS A N 1
ATOM 701 C CA . LYS A 1 93 ? -16.489 -5.802 10.972 1.00 67.00 93 LYS A CA 1
ATOM 702 C C . LYS A 1 93 ? -16.044 -5.024 12.205 1.00 67.00 93 LYS A C 1
ATOM 704 O O . LYS A 1 93 ? -16.452 -5.379 13.309 1.00 67.00 93 LYS A O 1
ATOM 709 N N . LEU A 1 94 ? -15.257 -3.959 12.061 1.00 61.06 94 LEU A N 1
ATOM 710 C CA . LEU A 1 94 ? -14.861 -3.126 13.200 1.00 61.06 94 LEU A CA 1
ATOM 711 C C . LEU A 1 94 ? -15.890 -2.012 13.418 1.00 61.06 94 LEU A C 1
ATOM 713 O O . LEU A 1 94 ? -15.643 -0.845 13.119 1.00 61.06 94 LEU A O 1
ATOM 717 N N . LYS A 1 95 ? -17.048 -2.354 13.999 1.00 56.94 95 LYS A N 1
ATOM 718 C CA . LYS A 1 95 ? -17.910 -1.333 14.612 1.00 56.94 95 LYS A CA 1
ATOM 719 C C . LYS A 1 95 ? -17.086 -0.681 15.722 1.00 56.94 95 LYS A C 1
ATOM 721 O O . LYS A 1 95 ? -16.765 -1.333 16.714 1.00 56.94 95 LYS A O 1
ATOM 726 N N . THR A 1 96 ? -16.692 0.581 15.543 1.00 56.22 96 THR A N 1
ATOM 727 C CA . THR A 1 96 ? -16.067 1.364 16.615 1.00 56.22 96 THR A CA 1
ATOM 728 C C . THR A 1 96 ? -16.923 1.207 17.871 1.00 56.22 96 THR A C 1
ATOM 730 O O . THR A 1 96 ? -18.130 1.445 17.779 1.00 56.22 96 THR A O 1
ATOM 733 N N .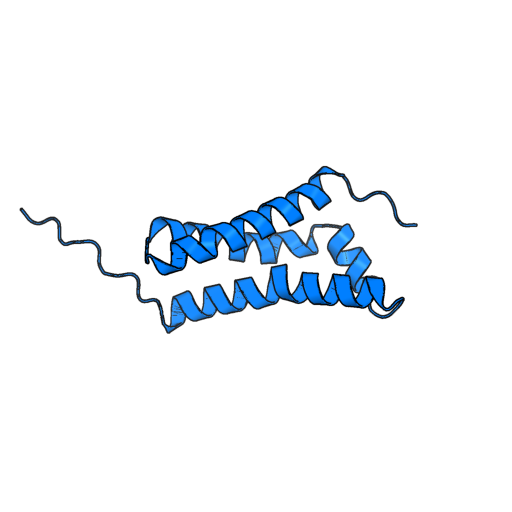 PRO A 1 97 ? -16.356 0.801 19.025 1.00 54.88 97 PRO A N 1
ATOM 734 C CA . PRO A 1 97 ? -17.127 0.751 20.260 1.00 54.88 97 PRO A CA 1
ATOM 735 C C . PRO A 1 97 ? -17.764 2.128 20.490 1.00 54.88 97 PRO A C 1
ATOM 737 O O . PRO A 1 97 ? -17.133 3.140 20.183 1.00 54.88 97 PRO A O 1
ATOM 740 N N . ASN A 1 98 ? -18.995 2.203 20.997 1.00 53.28 98 ASN A N 1
ATOM 741 C CA . ASN A 1 98 ? -19.605 3.490 21.357 1.00 53.28 98 ASN A CA 1
ATOM 742 C C . ASN A 1 98 ? -18.713 4.217 22.372 1.00 53.28 98 ASN A C 1
ATOM 744 O O . ASN A 1 98 ? -18.136 3.546 23.234 1.00 53.28 98 ASN A O 1
ATOM 748 N N . PRO A 1 99 ? -18.510 5.549 22.279 1.00 56.03 99 PRO A N 1
ATOM 749 C CA . PRO A 1 99 ? -17.798 6.293 23.322 1.00 56.03 99 PRO A CA 1
ATOM 750 C C . PRO A 1 99 ? -18.391 5.929 24.687 1.00 56.03 99 PRO A C 1
ATOM 752 O O . PRO A 1 99 ? -19.612 5.769 24.768 1.00 56.03 99 PRO A O 1
ATOM 755 N N . PRO A 1 100 ? -17.556 5.706 25.723 1.00 54.31 100 PRO A N 1
ATOM 756 C CA . PRO A 1 100 ? -18.083 5.477 27.057 1.00 54.31 100 PRO A CA 1
ATOM 757 C C . PRO A 1 100 ? -19.026 6.634 27.365 1.00 54.31 100 PRO A C 1
ATOM 759 O O . PRO A 1 100 ? -18.660 7.796 27.201 1.00 54.31 100 PRO A O 1
ATOM 762 N N . ASN A 1 101 ? -20.267 6.291 27.695 1.00 57.31 101 ASN A N 1
ATOM 763 C CA . ASN A 1 101 ? -21.307 7.237 28.049 1.00 57.31 101 ASN A CA 1
ATOM 764 C C . ASN A 1 101 ? -20.835 7.980 29.303 1.00 57.31 101 ASN A C 1
ATOM 766 O O . ASN A 1 101 ? -21.034 7.503 30.419 1.00 57.31 101 ASN A O 1
ATOM 770 N N . THR A 1 102 ? -20.150 9.110 29.131 1.00 59.62 102 THR A N 1
ATOM 771 C CA . THR A 1 102 ? -19.826 10.040 30.212 1.00 59.62 102 THR A CA 1
ATOM 772 C C . THR A 1 102 ? -21.104 10.777 30.582 1.00 59.62 102 THR A C 1
ATOM 774 O O . THR A 1 102 ? -21.292 11.948 30.269 1.00 59.62 102 THR A O 1
ATOM 777 N N . LYS A 1 103 ? -22.015 10.042 31.218 1.00 56.97 103 LYS A N 1
ATOM 778 C CA . LYS A 1 103 ? -22.999 10.592 32.136 1.00 56.97 103 LYS A CA 1
ATOM 779 C C . LYS A 1 103 ? -22.588 10.167 33.536 1.00 56.97 103 LYS A C 1
ATOM 781 O O . LYS A 1 103 ? -22.920 9.061 33.955 1.00 56.97 103 LYS A O 1
ATOM 786 N N . LYS A 1 104 ? -21.870 11.046 34.223 1.00 47.22 104 LYS A N 1
ATOM 787 C CA . LYS A 1 104 ? -22.053 11.329 35.646 1.00 47.22 104 LYS A CA 1
ATOM 788 C C . LYS A 1 104 ? -21.699 12.785 35.874 1.00 47.22 104 LYS A C 1
ATOM 790 O O . LYS A 1 104 ? -20.625 13.184 35.377 1.00 47.22 104 LYS A O 1
#

pLDDT: mean 70.01, std 10.58, range [36.31, 84.5]

Radius of gyration: 16.9 Å; chains: 1; bounding box: 41×23×53 Å

Foldseek 3Di:
DPDPQPVCLVVVLVVLLVLLVVLVVVVVVLDPVSLVVNLVSLVVLQVCQVVRCVLVVLVVCQPVDPVSVVVNVVSCCRRPVVSVVSNVCCVPPVPRPPDPPPDD

Sequence (104 aa):
MYSLAPLITVTGGWVIAALLIALSVYVRRANRVAVNISTLLGILSIITSPLIPAHTGALLDFGSTPKITLLDALQILGFYVFPTVFIVLRFTKLKTPNPPNTKK